Protein AF-A0A1A7ZVV0-F1 (afdb_monomer)

Secondary structure (DSSP, 8-state):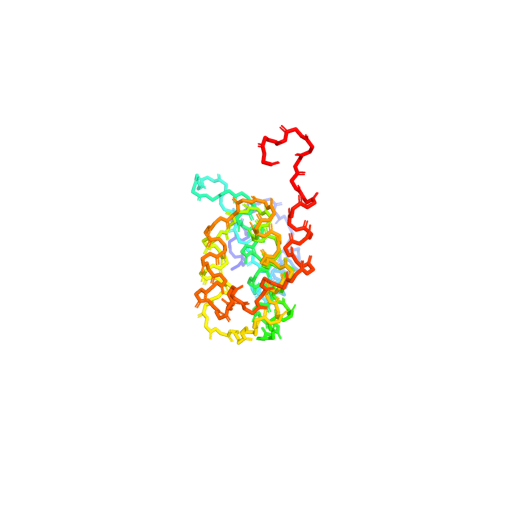
-HHHHHHH-TT---HHHHHHHHHHHHHHHTTGGG-----TT-TT--HHHHHHHHHHHHHHTT---GGGGHHHHHHHHHTT-HHHIIIIISSSSS---GGGGHHHHHHHHHTT-HHHHHHHHHTT--HHHH--HHHHHHHHHHS-TT---

Solvent-accessible surface area (backbone atoms only — not comparable to full-atom values): 8993 Å² total; per-residue (Å²): 108,70,69,58,48,49,71,75,40,75,78,67,88,46,76,69,56,54,57,51,49,49,53,52,51,50,61,51,55,78,45,49,59,73,60,72,87,82,63,88,86,47,90,89,61,58,68,68,61,53,54,51,52,38,51,50,45,37,39,61,74,77,53,58,56,50,76,73,44,46,67,55,48,47,50,25,57,75,71,68,32,56,66,53,38,48,66,68,61,64,59,75,78,40,76,67,51,48,80,77,42,49,64,59,46,51,52,24,63,77,66,73,32,64,69,50,47,49,52,42,42,76,57,58,40,53,65,82,74,64,59,37,74,67,54,48,51,51,55,64,65,70,50,59,92,84,51,93,120

Radius of gyration: 21.93 Å; Cα contacts (8 Å, |Δi|>4): 106; chains: 1; bounding box: 52×35×63 Å

Foldseek 3Di:
DLVVCCVVCVPPPDPVVSVVVVVVVVVVVVPCLLDFDDDPVPPPDDPLNRVLVSQLSNLVVPDQELVSCLVSLLSCLVVLPLVCCVVRVVVPSHQDDLVSCLVVCLSCLLVVNVSVVVVSVVNPHDPVVSDDPVSVVVSVVSDDPPDPD

Structure (mmCIF, N/CA/C/O backbone):
data_AF-A0A1A7ZVV0-F1
#
_entry.id   AF-A0A1A7ZVV0-F1
#
loop_
_atom_site.group_PDB
_atom_site.id
_atom_site.type_symbol
_atom_site.label_atom_id
_atom_site.label_alt_id
_atom_site.label_comp_id
_atom_site.label_asym_id
_atom_site.label_entity_id
_atom_site.label_seq_id
_atom_site.pdbx_PDB_ins_code
_atom_site.Cartn_x
_atom_site.Cartn_y
_atom_site.Cartn_z
_atom_site.occupancy
_atom_site.B_iso_or_equiv
_atom_site.auth_seq_id
_atom_site.auth_comp_id
_atom_site.auth_asym_id
_atom_site.auth_atom_id
_atom_site.pdbx_PDB_model_num
ATOM 1 N N . VAL A 1 1 ? 16.545 -6.571 -30.825 1.00 71.81 1 VAL A N 1
ATOM 2 C CA . VAL A 1 1 ? 16.888 -5.240 -30.257 1.00 71.81 1 VAL A CA 1
ATOM 3 C C . VAL A 1 1 ? 17.593 -4.361 -31.279 1.00 71.81 1 VAL A C 1
ATOM 5 O O . VAL A 1 1 ? 17.050 -3.318 -31.594 1.00 71.81 1 VAL A O 1
ATOM 8 N N . HIS A 1 2 ? 18.739 -4.773 -31.839 1.00 76.06 2 HIS A N 1
ATOM 9 C CA . HIS A 1 2 ? 19.475 -3.963 -32.824 1.00 76.06 2 HIS A CA 1
ATOM 10 C C . HIS A 1 2 ? 18.623 -3.546 -34.042 1.00 76.06 2 HIS A C 1
ATOM 12 O O . HIS A 1 2 ? 18.590 -2.372 -34.385 1.00 76.06 2 HIS A O 1
ATOM 18 N N . GLU A 1 3 ? 17.888 -4.484 -34.651 1.00 80.31 3 GLU A N 1
ATOM 19 C CA . GLU A 1 3 ? 16.991 -4.187 -35.784 1.00 80.31 3 GLU A CA 1
ATOM 20 C C . GLU A 1 3 ? 15.833 -3.252 -35.399 1.00 80.31 3 GLU A C 1
ATOM 22 O O . GLU A 1 3 ? 15.576 -2.288 -36.109 1.00 80.31 3 GLU A O 1
ATOM 27 N N . LEU A 1 4 ? 15.202 -3.461 -34.235 1.00 83.00 4 LEU A N 1
ATOM 28 C CA . LEU A 1 4 ? 14.145 -2.568 -33.732 1.00 83.00 4 LEU A CA 1
ATOM 29 C C . LEU A 1 4 ? 14.642 -1.135 -33.496 1.00 83.00 4 LEU A C 1
ATOM 31 O O . LEU A 1 4 ? 13.903 -0.188 -33.735 1.00 83.00 4 LEU A O 1
ATOM 35 N N . LEU A 1 5 ? 15.875 -0.961 -33.010 1.00 80.38 5 LEU A N 1
ATOM 36 C CA . LEU A 1 5 ? 16.444 0.370 -32.775 1.00 80.38 5 LEU A CA 1
ATOM 37 C C . LEU A 1 5 ? 16.700 1.123 -34.078 1.00 80.38 5 LEU A C 1
ATOM 39 O O . LEU A 1 5 ? 16.495 2.331 -34.116 1.00 80.38 5 LEU A O 1
ATOM 43 N N . LEU A 1 6 ? 17.131 0.419 -35.127 1.00 80.25 6 LEU A N 1
ATOM 44 C CA . LEU A 1 6 ? 17.305 1.005 -36.456 1.00 80.25 6 LEU A CA 1
ATOM 45 C C . LEU A 1 6 ? 15.969 1.452 -37.056 1.00 80.25 6 LEU A C 1
ATOM 47 O O . LEU A 1 6 ? 15.910 2.507 -37.678 1.00 80.25 6 LEU A O 1
ATOM 51 N N . ASP A 1 7 ? 14.914 0.669 -36.835 1.00 84.19 7 ASP A N 1
ATOM 52 C CA . ASP A 1 7 ? 13.558 0.993 -37.283 1.00 84.19 7 ASP A CA 1
ATOM 53 C C . ASP A 1 7 ? 12.946 2.162 -36.486 1.00 84.19 7 ASP A C 1
ATOM 55 O O . ASP A 1 7 ? 12.375 3.087 -37.056 1.00 84.19 7 ASP A O 1
ATOM 59 N N . THR A 1 8 ? 13.146 2.180 -35.163 1.00 83.50 8 THR A N 1
ATOM 60 C CA . THR A 1 8 ? 12.590 3.211 -34.264 1.00 83.50 8 THR A CA 1
ATOM 61 C C . THR A 1 8 ? 13.351 4.541 -34.356 1.00 83.50 8 THR A C 1
ATOM 63 O O . THR A 1 8 ? 12.757 5.612 -34.239 1.00 83.50 8 THR A O 1
ATOM 66 N N . PHE A 1 9 ? 14.670 4.497 -34.574 1.00 82.25 9 PHE A N 1
ATOM 67 C CA . PHE A 1 9 ? 15.548 5.670 -34.652 1.00 82.25 9 PHE A CA 1
ATOM 68 C C . PHE A 1 9 ? 16.342 5.689 -35.971 1.00 82.25 9 PHE A C 1
ATOM 70 O O . PHE A 1 9 ? 17.567 5.540 -35.964 1.00 82.25 9 PHE A O 1
ATOM 77 N N . PRO A 1 10 ? 15.682 5.946 -37.114 1.00 75.94 10 PRO A N 1
ATOM 78 C CA . PRO A 1 10 ? 16.309 5.885 -38.439 1.00 75.94 10 PRO A CA 1
ATOM 79 C C . PRO A 1 10 ? 17.438 6.913 -38.648 1.00 75.94 10 PRO A C 1
ATOM 81 O O . PRO A 1 10 ? 18.283 6.740 -39.524 1.00 75.94 10 PRO A O 1
ATOM 84 N N . ASN A 1 11 ? 17.500 7.962 -37.818 1.00 76.19 11 ASN A N 1
ATOM 85 C CA . ASN A 1 11 ? 18.544 8.994 -37.850 1.00 76.19 11 ASN A CA 1
ATOM 86 C C . ASN A 1 11 ? 19.739 8.700 -36.916 1.00 76.19 11 ASN A C 1
ATOM 88 O O . ASN A 1 11 ? 20.583 9.566 -36.693 1.00 76.19 11 ASN A O 1
ATOM 92 N N . ALA A 1 12 ? 19.834 7.505 -36.324 1.00 66.94 12 ALA A N 1
ATOM 93 C CA . ALA A 1 12 ? 21.000 7.113 -35.532 1.00 66.94 12 ALA A CA 1
ATOM 94 C C . ALA A 1 12 ? 22.195 6.815 -36.466 1.00 66.94 12 ALA A C 1
ATOM 96 O O . ALA A 1 12 ? 22.421 5.687 -36.894 1.00 66.94 12 ALA A O 1
ATOM 97 N N . HIS A 1 13 ? 22.947 7.854 -36.839 1.00 62.75 13 HIS A N 1
ATOM 98 C CA . HIS A 1 13 ? 23.899 7.820 -37.961 1.00 62.75 13 HIS A CA 1
ATOM 99 C C . HIS A 1 13 ? 25.265 7.151 -37.683 1.00 62.75 13 HIS A C 1
ATOM 101 O O . HIS A 1 13 ? 26.111 7.101 -38.581 1.00 62.75 13 HIS A O 1
ATOM 107 N N . HIS A 1 14 ? 25.512 6.602 -36.489 1.00 66.81 14 HIS A N 1
ATOM 108 C CA . HIS A 1 14 ? 26.796 5.975 -36.149 1.00 66.81 14 HIS A CA 1
ATOM 109 C C . HIS A 1 14 ? 26.630 4.550 -35.598 1.00 66.81 14 HIS A C 1
ATOM 111 O O . HIS A 1 14 ? 26.043 4.325 -34.542 1.00 66.81 14 HIS A O 1
ATOM 117 N N . GLY A 1 15 ? 27.212 3.564 -36.294 1.00 64.56 15 GLY A N 1
ATOM 118 C CA . GLY A 1 15 ? 27.162 2.145 -35.900 1.00 64.56 15 GLY A CA 1
ATOM 119 C C . GLY A 1 15 ? 27.844 1.823 -34.558 1.00 64.56 15 GLY A C 1
ATOM 120 O O . GLY A 1 15 ? 27.497 0.832 -33.909 1.00 64.56 15 GLY A O 1
ATOM 121 N N . SER A 1 16 ? 28.771 2.675 -34.101 1.00 67.44 16 SER A N 1
ATOM 122 C CA . SER A 1 16 ? 29.352 2.601 -32.753 1.00 67.44 16 SER A CA 1
ATOM 123 C C . SER A 1 16 ? 28.334 2.929 -31.659 1.00 67.44 16 SER A C 1
ATOM 125 O O . SER A 1 16 ? 28.358 2.305 -30.599 1.00 67.44 16 SER A O 1
ATOM 127 N N . ASP A 1 17 ? 27.416 3.858 -31.925 1.00 77.62 17 ASP A N 1
ATOM 128 C CA . 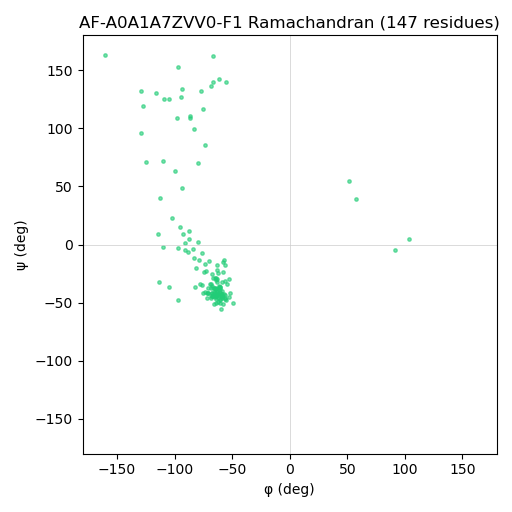ASP A 1 17 ? 26.446 4.343 -30.942 1.00 77.62 17 ASP A CA 1
ATOM 129 C C . ASP A 1 17 ? 25.340 3.309 -30.734 1.00 77.62 17 ASP A C 1
ATOM 131 O O . ASP A 1 17 ? 25.019 2.966 -29.597 1.00 77.62 17 ASP A O 1
ATOM 135 N N . ILE A 1 18 ? 24.869 2.692 -31.822 1.00 82.94 18 ILE A N 1
ATOM 136 C CA . ILE A 1 18 ? 23.872 1.613 -31.772 1.00 82.94 18 ILE A CA 1
ATOM 137 C C . ILE A 1 18 ? 24.406 0.413 -30.981 1.00 82.94 18 ILE A C 1
ATOM 139 O O . ILE A 1 18 ? 23.707 -0.131 -30.127 1.00 82.94 18 ILE A O 1
ATOM 143 N N . SER A 1 19 ? 25.663 0.020 -31.205 1.00 84.44 19 SER A N 1
ATOM 144 C CA . SER A 1 19 ? 26.284 -1.086 -30.462 1.00 84.44 19 SER A CA 1
ATOM 145 C C . SER A 1 19 ? 26.353 -0.806 -28.955 1.00 84.44 19 SER A C 1
ATOM 147 O O . SER A 1 19 ? 26.154 -1.712 -28.143 1.00 84.44 19 SER A O 1
ATOM 149 N N . ASN A 1 20 ? 26.605 0.447 -28.564 1.00 88.62 20 ASN A N 1
ATOM 150 C CA . ASN A 1 20 ? 26.612 0.861 -27.162 1.00 88.62 20 ASN A CA 1
ATOM 151 C C . ASN A 1 20 ? 25.197 0.895 -26.566 1.00 88.62 20 ASN A C 1
ATOM 153 O O . ASN A 1 20 ? 25.000 0.415 -25.449 1.00 88.62 20 ASN A O 1
ATOM 157 N N . TRP A 1 21 ? 24.199 1.389 -27.304 1.00 88.81 21 TRP A N 1
ATOM 158 C CA . TRP A 1 21 ? 22.799 1.389 -26.864 1.00 88.81 21 TRP A CA 1
ATOM 159 C C . TRP A 1 21 ? 22.257 -0.021 -26.668 1.00 88.81 21 TRP A C 1
ATOM 161 O O . TRP A 1 21 ? 21.589 -0.281 -25.672 1.00 88.81 21 TRP A O 1
ATOM 171 N N . VAL A 1 22 ? 22.600 -0.956 -27.560 1.00 89.94 22 VAL A N 1
ATOM 172 C CA . VAL A 1 22 ? 22.229 -2.369 -27.402 1.00 89.94 22 VAL A CA 1
ATOM 173 C C . VAL A 1 22 ? 22.781 -2.929 -26.092 1.00 89.94 22 VAL A C 1
ATOM 175 O O . VAL A 1 22 ? 22.030 -3.565 -25.357 1.00 89.94 22 VAL A O 1
ATOM 178 N N . LYS A 1 23 ? 24.046 -2.646 -25.752 1.00 91.62 23 LYS A N 1
ATOM 179 C CA . LYS A 1 23 ? 24.638 -3.072 -24.471 1.00 91.62 23 LYS A CA 1
ATOM 180 C C . LYS A 1 23 ? 23.931 -2.447 -23.265 1.00 91.62 23 LYS A C 1
ATOM 182 O O . LYS A 1 23 ? 23.714 -3.131 -22.269 1.00 91.62 23 LYS A O 1
ATOM 187 N N . LEU A 1 24 ? 23.565 -1.165 -23.342 1.00 93.00 24 LEU A N 1
ATOM 188 C CA . LEU A 1 24 ? 22.824 -0.484 -22.273 1.00 93.00 24 LEU A CA 1
ATOM 189 C C . LEU A 1 24 ? 21.432 -1.087 -22.077 1.00 93.00 24 LEU A C 1
ATOM 191 O O . LEU A 1 24 ? 21.056 -1.393 -20.950 1.00 93.00 24 LEU A O 1
ATOM 195 N N . ILE A 1 25 ? 20.695 -1.311 -23.165 1.00 92.44 25 ILE A N 1
ATOM 196 C CA . ILE A 1 25 ? 19.366 -1.927 -23.120 1.00 92.44 25 ILE A CA 1
ATOM 197 C C . ILE A 1 25 ? 19.458 -3.347 -22.568 1.00 92.44 25 ILE A C 1
ATOM 199 O O . ILE A 1 25 ? 18.663 -3.700 -21.709 1.00 92.44 25 ILE A O 1
ATOM 203 N N . GLN A 1 26 ? 20.450 -4.139 -22.984 1.00 92.94 26 GLN A N 1
ATOM 204 C CA . GLN A 1 26 ? 20.688 -5.468 -22.411 1.00 92.94 26 GLN A CA 1
ATOM 205 C C . GLN A 1 26 ? 20.890 -5.400 -20.892 1.00 92.94 26 GLN A C 1
ATOM 207 O O . GLN A 1 26 ? 20.197 -6.101 -20.165 1.00 92.94 26 GLN A O 1
ATOM 212 N N . LYS A 1 27 ? 21.727 -4.477 -20.403 1.00 94.94 27 LYS A N 1
ATOM 213 C CA . LYS A 1 27 ? 21.952 -4.288 -18.961 1.00 94.94 27 LYS A CA 1
ATOM 214 C C . LYS A 1 27 ? 20.683 -3.886 -18.192 1.00 94.94 27 LYS A C 1
ATOM 216 O O . LYS A 1 27 ? 20.510 -4.276 -17.038 1.00 94.94 27 LYS A O 1
ATOM 221 N N . ILE A 1 28 ? 19.807 -3.087 -18.805 1.00 94.31 28 ILE A N 1
ATOM 222 C CA . ILE A 1 28 ? 18.503 -2.727 -18.223 1.00 94.31 28 ILE A CA 1
ATOM 223 C C . ILE A 1 28 ? 17.590 -3.958 -18.180 1.00 94.31 28 ILE A C 1
ATOM 225 O O . ILE A 1 28 ? 16.955 -4.215 -17.161 1.00 94.31 28 ILE A O 1
ATOM 229 N N . LEU A 1 29 ? 17.554 -4.739 -19.262 1.00 92.62 29 LEU A N 1
ATOM 230 C CA . LEU A 1 29 ? 16.738 -5.951 -19.362 1.00 92.62 29 LEU A CA 1
ATOM 231 C C . LEU A 1 29 ? 17.171 -7.042 -18.372 1.00 92.62 29 LEU A C 1
ATOM 233 O O . LEU A 1 29 ? 16.308 -7.782 -17.901 1.00 92.62 29 LEU A O 1
ATOM 237 N N . ASP A 1 30 ? 18.451 -7.089 -17.981 1.00 94.00 30 ASP A N 1
ATOM 238 C CA . ASP A 1 30 ? 18.940 -7.969 -16.905 1.00 94.00 30 ASP A CA 1
ATOM 239 C C . ASP A 1 30 ? 18.223 -7.708 -15.562 1.00 94.00 30 ASP A C 1
ATOM 241 O O . ASP A 1 30 ? 18.116 -8.602 -14.725 1.00 94.00 30 ASP A O 1
ATOM 245 N N . HIS A 1 31 ? 17.672 -6.503 -15.369 1.00 92.44 31 HIS A N 1
ATOM 246 C CA . HIS A 1 31 ? 16.894 -6.103 -14.193 1.00 92.44 31 HIS A CA 1
ATOM 247 C C . HIS A 1 31 ? 15.420 -5.867 -14.550 1.00 92.44 31 HIS A C 1
ATOM 249 O O . HIS A 1 31 ? 14.783 -4.938 -14.056 1.00 92.44 31 HIS A O 1
ATOM 255 N N . GLY A 1 32 ? 14.844 -6.719 -15.408 1.00 90.94 32 GLY A N 1
ATOM 256 C CA . GLY A 1 32 ? 13.465 -6.579 -15.896 1.00 90.94 32 GLY A CA 1
ATOM 257 C C . GLY A 1 32 ? 12.373 -6.553 -14.810 1.00 90.94 32 GLY A C 1
ATOM 258 O O . GLY A 1 32 ? 11.245 -6.133 -15.082 1.00 90.94 32 GLY A O 1
ATOM 259 N N . HIS A 1 33 ? 12.688 -6.953 -13.574 1.00 89.69 33 HIS A N 1
ATOM 260 C CA . HIS A 1 33 ? 11.798 -6.795 -12.421 1.00 89.69 33 HIS A CA 1
ATOM 261 C C . HIS A 1 33 ? 11.593 -5.319 -12.018 1.00 89.69 33 HIS A C 1
ATOM 263 O O . HIS A 1 33 ? 10.526 -4.987 -11.518 1.00 89.69 33 HIS A O 1
ATOM 269 N N . LEU A 1 34 ? 12.544 -4.427 -12.325 1.00 93.19 34 LEU A N 1
ATOM 270 C CA . LEU A 1 34 ? 12.449 -2.974 -12.102 1.00 93.19 34 LEU A CA 1
ATOM 271 C C . LEU A 1 34 ? 11.806 -2.218 -13.274 1.00 93.19 34 LEU A C 1
ATOM 273 O O . LEU A 1 34 ? 11.592 -1.010 -13.195 1.00 93.19 34 LEU A O 1
ATOM 277 N N . LEU A 1 35 ? 11.538 -2.903 -14.389 1.00 94.19 35 LEU A N 1
ATOM 278 C CA . LEU A 1 35 ? 10.986 -2.284 -15.589 1.00 94.19 35 LEU A CA 1
ATOM 279 C C . LEU A 1 35 ? 9.460 -2.407 -15.608 1.00 94.19 35 LEU A C 1
ATOM 281 O O . LEU A 1 35 ? 8.926 -3.517 -15.559 1.00 94.19 35 LEU A O 1
ATOM 285 N N . THR A 1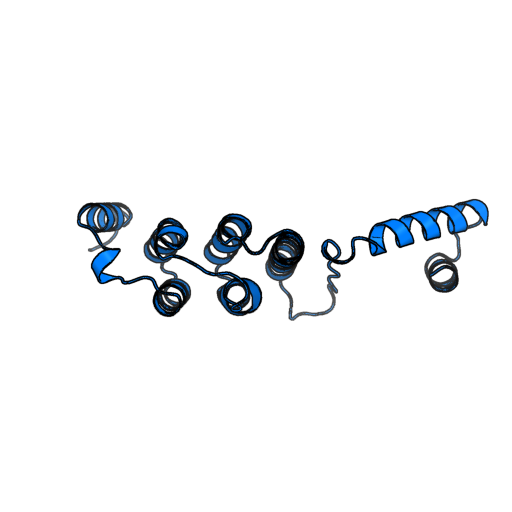 36 ? 8.766 -1.287 -15.783 1.00 92.19 36 THR A N 1
ATOM 286 C CA . THR A 1 36 ? 7.311 -1.241 -15.975 1.00 92.19 36 THR A CA 1
ATOM 287 C C . THR A 1 36 ? 7.002 -0.401 -17.205 1.00 92.19 36 THR A C 1
ATOM 289 O O . THR A 1 36 ? 7.559 0.682 -17.374 1.00 92.19 36 THR A O 1
ATOM 292 N N . VAL A 1 37 ? 6.145 -0.917 -18.085 1.00 89.81 37 VAL A N 1
ATOM 293 C CA . VAL A 1 37 ? 5.746 -0.244 -19.325 1.00 89.81 37 VAL A CA 1
ATOM 294 C C . VAL A 1 37 ? 4.338 0.298 -19.136 1.00 89.81 37 VAL A C 1
ATOM 296 O O . VAL A 1 37 ? 3.433 -0.455 -18.785 1.00 89.81 37 VAL A O 1
ATOM 299 N N . HIS A 1 38 ? 4.171 1.598 -19.360 1.00 88.94 38 HIS A N 1
ATOM 300 C CA . HIS A 1 38 ? 2.873 2.258 -19.373 1.00 88.94 38 HIS A CA 1
ATOM 301 C C . HIS A 1 38 ? 2.532 2.656 -20.805 1.00 88.94 38 HIS A C 1
ATOM 303 O O . HIS A 1 38 ? 3.321 3.340 -21.457 1.00 88.94 38 HIS A O 1
ATOM 309 N N . ASP A 1 39 ? 1.369 2.218 -21.271 1.00 86.94 39 ASP A N 1
ATOM 310 C CA . ASP A 1 39 ? 0.783 2.658 -22.529 1.00 86.94 39 ASP A CA 1
ATOM 311 C C . ASP A 1 39 ? -0.249 3.760 -22.228 1.00 86.94 39 ASP A C 1
ATOM 313 O O . ASP A 1 39 ? -1.288 3.455 -21.634 1.00 86.94 39 ASP A O 1
ATOM 317 N N . PRO A 1 40 ? 0.024 5.031 -22.577 1.00 78.75 40 PRO A N 1
ATOM 318 C CA . PRO A 1 40 ? -0.881 6.138 -22.280 1.00 78.75 40 PRO A CA 1
ATOM 319 C C . PRO A 1 40 ? -2.168 6.102 -23.117 1.00 78.75 40 PRO A C 1
ATOM 321 O O . PRO A 1 40 ? -3.11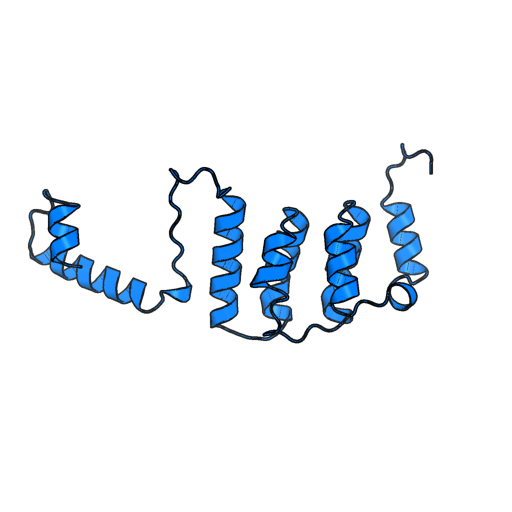4 6.813 -22.790 1.00 78.75 40 PRO A O 1
ATOM 324 N N . GLU A 1 41 ? -2.221 5.303 -24.188 1.00 82.38 41 GLU A N 1
ATOM 325 C CA . GLU A 1 41 ? -3.417 5.153 -25.028 1.00 82.38 41 GLU A CA 1
ATOM 326 C C . GLU A 1 41 ? -4.411 4.132 -24.444 1.00 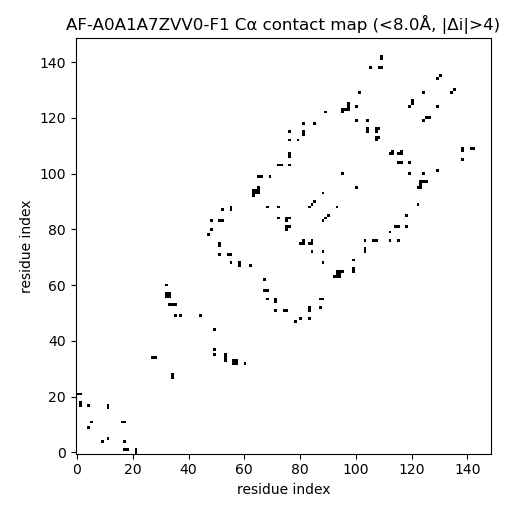82.38 41 GLU A C 1
ATOM 328 O O . GLU A 1 41 ? -5.570 4.075 -24.860 1.00 82.38 41 GLU A O 1
ATOM 333 N N . GLN A 1 42 ? -3.999 3.352 -23.437 1.00 78.12 42 GLN A N 1
ATOM 334 C CA . GLN A 1 42 ? -4.894 2.471 -22.691 1.00 78.12 42 GLN A CA 1
ATOM 335 C C . GLN A 1 42 ? -5.619 3.253 -21.590 1.00 78.12 42 GLN A C 1
ATOM 337 O O . GLN A 1 42 ? -5.100 3.441 -20.490 1.00 78.12 42 GLN A O 1
ATOM 342 N N . GLU A 1 43 ? -6.871 3.640 -21.859 1.00 62.78 43 GLU A N 1
ATOM 343 C CA . GLU A 1 43 ? -7.754 4.374 -20.928 1.00 62.78 43 GLU A CA 1
ATOM 344 C C . GLU A 1 43 ? -7.993 3.665 -19.579 1.00 62.78 43 GLU A C 1
ATOM 346 O O . GLU A 1 43 ? -8.512 4.260 -18.639 1.00 62.78 43 GLU A O 1
ATOM 351 N N . THR A 1 44 ? -7.632 2.387 -19.454 1.00 64.25 44 THR A N 1
ATOM 352 C CA . THR A 1 44 ? -7.942 1.552 -18.286 1.00 64.25 44 THR A CA 1
ATOM 353 C C . THR A 1 44 ? -6.960 1.691 -17.122 1.00 64.25 44 THR A C 1
ATOM 355 O O . THR A 1 44 ? -7.142 1.026 -16.104 1.00 64.25 44 THR A O 1
ATOM 358 N N . SER A 1 45 ? -5.886 2.472 -17.262 1.00 67.31 45 SER A N 1
ATOM 359 C CA . SER A 1 45 ? -4.772 2.475 -16.309 1.00 67.31 45 SER A CA 1
ATOM 360 C C . SER A 1 45 ? -4.405 3.885 -15.845 1.00 67.31 45 SER A C 1
ATOM 362 O O . SER A 1 45 ? -3.587 4.553 -16.472 1.00 67.31 45 SER A O 1
ATOM 364 N N . GLU A 1 46 ? -4.932 4.305 -14.696 1.00 84.81 46 GLU A N 1
ATOM 365 C CA . GLU A 1 46 ? -4.504 5.539 -14.024 1.00 84.81 46 GLU A CA 1
ATOM 366 C C . GLU A 1 46 ? -3.011 5.460 -13.640 1.00 84.81 46 GLU A C 1
ATOM 368 O O . GLU A 1 46 ? -2.510 4.393 -13.279 1.00 84.81 46 GLU A O 1
ATOM 373 N N . LEU A 1 47 ? -2.270 6.568 -13.747 1.00 86.38 47 LEU A N 1
ATOM 374 C CA . LEU A 1 47 ? -0.807 6.585 -13.583 1.00 86.38 47 LEU A CA 1
ATOM 375 C C . LEU A 1 47 ? -0.346 6.106 -12.194 1.00 86.38 47 LEU A C 1
ATOM 377 O O . LEU A 1 47 ? 0.657 5.402 -12.078 1.00 86.38 47 LEU A O 1
ATOM 381 N N . ASP A 1 48 ? -1.085 6.461 -11.150 1.00 86.19 48 ASP A N 1
ATOM 382 C CA . ASP A 1 48 ? -0.873 6.013 -9.772 1.00 86.19 48 ASP A CA 1
ATOM 383 C C . ASP A 1 48 ? -0.945 4.475 -9.654 1.00 86.19 48 ASP A C 1
ATOM 385 O O . ASP A 1 48 ? -0.069 3.868 -9.039 1.00 86.19 48 ASP A O 1
ATOM 389 N N . THR A 1 49 ? -1.879 3.822 -10.361 1.00 87.62 49 THR A N 1
ATOM 390 C CA . THR A 1 49 ? -1.942 2.354 -1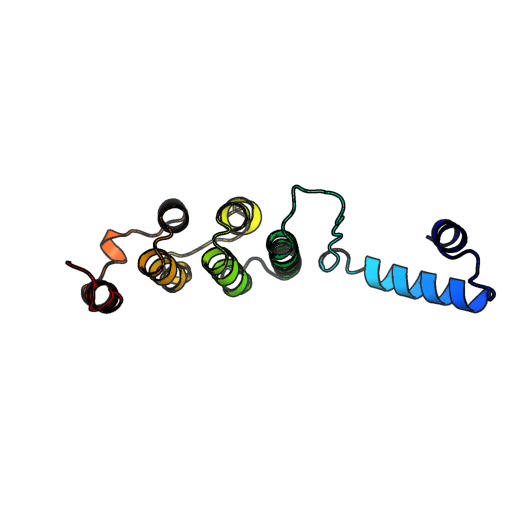0.525 1.00 87.62 49 THR A CA 1
ATOM 391 C C . THR A 1 49 ? -0.594 1.797 -10.944 1.00 87.62 49 THR A C 1
ATOM 393 O O . THR A 1 49 ? -0.112 0.800 -10.408 1.00 87.62 49 THR A O 1
ATOM 396 N N . VAL A 1 50 ? -0.021 2.408 -11.980 1.00 90.88 50 VAL A N 1
ATOM 397 C CA . VAL A 1 50 ? 1.151 1.881 -12.671 1.00 90.88 50 VAL A CA 1
ATOM 398 C C . VAL A 1 50 ? 2.382 2.075 -11.818 1.00 90.88 50 VAL A C 1
ATOM 400 O O . VAL A 1 50 ? 3.196 1.160 -11.710 1.00 90.88 50 VAL A O 1
ATOM 403 N N . ILE A 1 51 ? 2.485 3.239 -11.178 1.00 92.06 51 ILE A N 1
ATOM 404 C CA . ILE A 1 51 ? 3.553 3.540 -10.232 1.00 92.06 51 ILE A CA 1
ATOM 405 C C . ILE A 1 51 ? 3.499 2.548 -9.069 1.00 92.06 51 ILE A C 1
ATOM 407 O O . ILE A 1 51 ? 4.507 1.908 -8.780 1.00 92.06 51 ILE A O 1
ATOM 411 N N . LEU A 1 52 ? 2.332 2.347 -8.453 1.00 92.44 52 LEU A N 1
ATOM 412 C CA . LEU A 1 52 ? 2.209 1.432 -7.320 1.00 92.44 52 LEU A CA 1
ATOM 413 C C . LEU A 1 52 ? 2.514 -0.018 -7.720 1.00 92.44 52 LEU A C 1
ATOM 415 O O . LEU A 1 52 ? 3.288 -0.692 -7.045 1.00 92.44 52 LEU A O 1
ATOM 419 N N . LYS A 1 53 ? 1.997 -0.492 -8.861 1.00 91.00 53 LYS A N 1
ATOM 420 C CA . LYS A 1 53 ? 2.332 -1.828 -9.382 1.00 91.00 53 LYS A CA 1
ATOM 421 C C . LYS A 1 53 ? 3.822 -1.984 -9.682 1.00 91.00 53 LYS A C 1
ATOM 423 O O . LYS A 1 53 ? 4.368 -3.062 -9.462 1.00 91.00 53 LYS A O 1
ATOM 428 N N . ALA A 1 54 ? 4.486 -0.936 -10.171 1.00 92.94 54 ALA A N 1
ATOM 429 C CA . ALA A 1 54 ? 5.926 -0.959 -10.411 1.00 92.94 54 ALA A CA 1
ATOM 430 C C . ALA A 1 54 ? 6.720 -1.120 -9.107 1.00 92.94 54 ALA A C 1
ATOM 432 O O . ALA A 1 54 ? 7.649 -1.925 -9.071 1.00 92.94 54 ALA A O 1
ATOM 433 N N . LEU A 1 55 ? 6.330 -0.401 -8.049 1.00 92.88 55 LEU A N 1
ATOM 434 C CA . LEU A 1 55 ? 6.958 -0.503 -6.729 1.00 92.88 55 LEU A CA 1
ATOM 435 C C . LEU A 1 55 ? 6.761 -1.899 -6.131 1.00 92.88 55 LEU A C 1
ATOM 437 O O . LEU A 1 55 ? 7.741 -2.576 -5.831 1.00 92.88 55 LEU A O 1
ATOM 441 N N . VAL A 1 56 ? 5.521 -2.401 -6.105 1.00 90.44 56 VAL A N 1
ATOM 442 C CA . VAL A 1 56 ? 5.228 -3.752 -5.594 1.00 90.44 56 VAL A CA 1
ATOM 443 C C . VAL A 1 56 ? 6.002 -4.821 -6.369 1.00 90.44 56 VAL A C 1
ATOM 445 O O . VAL A 1 56 ? 6.582 -5.729 -5.776 1.00 90.44 56 VAL A O 1
ATOM 448 N N . LYS A 1 57 ? 6.068 -4.710 -7.702 1.00 91.31 57 LYS A N 1
ATOM 449 C CA . LYS A 1 57 ? 6.843 -5.627 -8.549 1.00 91.31 57 LYS A CA 1
ATOM 450 C C . LYS A 1 57 ? 8.338 -5.603 -8.206 1.00 91.31 57 LYS A C 1
ATOM 452 O O . LYS A 1 57 ? 8.968 -6.662 -8.184 1.00 91.31 57 LYS A O 1
ATOM 457 N N . ALA A 1 58 ? 8.900 -4.422 -7.952 1.00 89.19 58 ALA A N 1
ATOM 458 C CA . ALA A 1 58 ? 10.295 -4.279 -7.560 1.00 89.19 58 ALA A CA 1
ATOM 459 C C . ALA A 1 58 ? 10.565 -4.931 -6.192 1.00 89.19 58 ALA A C 1
ATOM 461 O O . ALA A 1 58 ? 11.514 -5.708 -6.085 1.00 89.19 58 ALA A O 1
ATOM 462 N N . CYS A 1 59 ? 9.708 -4.708 -5.193 1.00 85.06 59 CYS A N 1
ATOM 463 C CA . CYS A 1 59 ? 9.865 -5.277 -3.848 1.00 85.06 59 CYS A CA 1
ATOM 464 C C . CYS A 1 59 ? 9.739 -6.810 -3.836 1.00 85.06 59 CYS A C 1
ATOM 466 O O . CYS A 1 59 ? 10.609 -7.488 -3.287 1.00 85.06 59 CYS A O 1
ATOM 468 N N . LYS A 1 60 ? 8.780 -7.385 -4.585 1.00 83.25 60 LYS A N 1
ATOM 469 C CA . LYS A 1 60 ? 8.627 -8.853 -4.749 1.00 83.25 60 LYS A CA 1
ATOM 470 C C . LYS A 1 60 ? 9.880 -9.584 -5.200 1.00 83.25 60 LYS A C 1
ATOM 472 O O . LYS A 1 60 ? 10.044 -10.765 -4.917 1.00 83.25 60 LYS A O 1
ATOM 477 N N . SER A 1 61 ? 10.740 -8.917 -5.960 1.00 76.81 61 SER A N 1
ATOM 478 C CA . SER A 1 61 ? 11.958 -9.543 -6.472 1.00 76.81 61 SER A CA 1
ATOM 479 C C . SER A 1 61 ? 13.085 -9.641 -5.440 1.00 76.81 61 SER A C 1
ATOM 481 O O . SER A 1 61 ? 14.059 -10.351 -5.687 1.00 76.81 61 SER A O 1
ATOM 483 N N . GLN A 1 62 ? 12.968 -8.931 -4.314 1.00 77.56 62 GLN A N 1
ATOM 484 C CA . GLN A 1 62 ? 14.033 -8.792 -3.322 1.00 77.56 62 GLN A CA 1
ATOM 485 C C . GLN A 1 62 ? 13.781 -9.635 -2.071 1.00 77.56 62 GLN A C 1
ATOM 487 O O . GLN A 1 62 ? 14.735 -10.182 -1.520 1.00 77.56 62 GLN A O 1
ATOM 492 N N . SER A 1 63 ? 12.522 -9.757 -1.638 1.00 78.31 63 SER A N 1
ATOM 493 C CA . SER A 1 63 ? 12.171 -10.393 -0.367 1.00 78.31 63 SER A CA 1
ATOM 494 C C . SER A 1 63 ? 10.707 -10.840 -0.317 1.00 78.31 63 SER A C 1
ATOM 496 O O . SER A 1 63 ? 9.876 -10.404 -1.114 1.00 78.31 63 SER A O 1
ATOM 498 N N . GLN A 1 64 ? 10.409 -11.728 0.633 1.00 82.06 64 GLN A N 1
ATOM 499 C CA . GLN A 1 64 ? 9.056 -12.172 0.990 1.00 82.06 64 GLN A CA 1
ATOM 500 C C . GLN A 1 64 ? 8.666 -11.740 2.413 1.00 82.06 64 GLN A C 1
ATOM 502 O O . GLN A 1 64 ? 7.639 -12.177 2.931 1.00 82.06 64 GLN A O 1
ATOM 507 N N . ASP A 1 65 ? 9.471 -10.890 3.051 1.00 87.00 65 ASP A N 1
ATOM 508 C CA . ASP A 1 65 ? 9.176 -10.377 4.382 1.00 87.00 65 ASP A CA 1
ATOM 509 C C . ASP A 1 65 ? 8.111 -9.275 4.304 1.00 87.00 65 ASP A C 1
ATOM 511 O O . ASP A 1 65 ? 8.222 -8.333 3.524 1.00 87.00 65 ASP A O 1
ATOM 515 N N . ALA A 1 66 ? 7.084 -9.358 5.155 1.00 87.31 66 ALA A N 1
ATOM 516 C CA . ALA A 1 66 ? 5.965 -8.408 5.167 1.00 87.31 66 ALA A CA 1
ATOM 517 C C . ALA A 1 66 ? 6.397 -6.944 5.354 1.00 87.31 66 ALA A C 1
ATOM 519 O O . ALA A 1 66 ? 5.776 -6.030 4.813 1.00 87.31 66 ALA A O 1
ATOM 520 N N . GLN A 1 67 ? 7.492 -6.723 6.084 1.00 87.88 67 GLN A N 1
ATOM 521 C CA . GLN A 1 67 ? 8.043 -5.390 6.323 1.00 87.88 67 GLN A CA 1
ATOM 522 C C . GLN A 1 67 ? 8.520 -4.712 5.031 1.00 87.88 67 GLN A C 1
ATOM 524 O O . GLN A 1 67 ? 8.386 -3.498 4.909 1.00 87.88 67 GLN A O 1
ATOM 529 N N . ASP A 1 68 ? 8.976 -5.485 4.043 1.00 87.81 68 ASP A N 1
ATOM 530 C CA . ASP A 1 68 ? 9.442 -4.954 2.756 1.00 87.81 68 ASP A CA 1
ATOM 531 C C . ASP A 1 68 ? 8.290 -4.534 1.828 1.00 87.81 68 ASP A C 1
ATOM 533 O O . ASP A 1 68 ? 8.533 -3.944 0.782 1.00 87.81 68 ASP A O 1
ATOM 537 N N . PHE A 1 69 ? 7.043 -4.832 2.209 1.00 90.56 69 PHE A N 1
ATOM 538 C CA . PHE A 1 69 ? 5.825 -4.434 1.495 1.00 90.56 69 PHE A CA 1
ATOM 539 C C . PHE A 1 69 ? 5.009 -3.377 2.240 1.00 90.56 69 PHE A C 1
ATOM 541 O O . PHE A 1 69 ? 3.938 -2.977 1.772 1.00 90.56 69 PHE A O 1
ATOM 548 N N . LEU A 1 70 ? 5.448 -2.967 3.434 1.00 92.00 70 LEU A N 1
ATOM 549 C CA . LEU A 1 70 ? 4.647 -2.110 4.300 1.00 92.00 70 LEU A CA 1
ATOM 550 C C . LEU A 1 70 ? 4.460 -0.714 3.691 1.00 92.00 70 LEU A C 1
ATOM 552 O O . LEU A 1 70 ? 3.366 -0.154 3.773 1.00 92.00 70 LEU A O 1
ATOM 556 N N . ASP A 1 71 ? 5.487 -0.177 3.033 1.00 92.31 71 ASP A N 1
ATOM 557 C CA . ASP A 1 71 ? 5.410 1.121 2.360 1.00 92.31 71 ASP A CA 1
ATOM 558 C C . ASP A 1 71 ? 4.458 1.071 1.154 1.00 92.31 71 ASP A C 1
ATOM 560 O O . ASP A 1 71 ? 3.618 1.960 0.986 1.00 92.31 71 ASP A O 1
ATOM 564 N N . GLU A 1 72 ? 4.492 0.003 0.355 1.00 94.06 72 GLU A N 1
ATOM 565 C CA . GLU A 1 72 ? 3.540 -0.211 -0.737 1.00 94.06 72 GLU A CA 1
ATOM 566 C C . GLU A 1 72 ? 2.118 -0.399 -0.219 1.00 94.06 72 GLU A C 1
ATOM 568 O O . GLU A 1 72 ? 1.171 0.094 -0.834 1.00 94.06 72 GLU A O 1
ATOM 573 N N . LEU A 1 73 ? 1.943 -1.080 0.915 1.00 95.75 73 LEU A N 1
ATOM 574 C CA . LEU A 1 73 ? 0.630 -1.248 1.520 1.00 95.75 73 LEU A CA 1
ATOM 575 C C . LEU A 1 73 ? 0.082 0.089 2.030 1.00 95.75 73 LEU A C 1
ATOM 577 O O . LEU A 1 73 ? -1.086 0.396 1.787 1.00 95.75 73 LEU A O 1
ATOM 581 N N . LYS A 1 74 ? 0.919 0.924 2.656 1.00 95.38 74 LYS A N 1
ATOM 582 C CA . LYS A 1 74 ? 0.557 2.295 3.050 1.00 95.38 74 LYS A CA 1
ATOM 583 C C . LYS A 1 74 ? 0.170 3.144 1.845 1.00 95.38 74 LYS A C 1
ATOM 585 O O . LYS A 1 74 ? -0.842 3.840 1.896 1.00 95.38 74 LYS A O 1
ATOM 590 N N . LEU A 1 75 ? 0.918 3.058 0.743 1.00 95.38 75 LEU A N 1
ATOM 591 C CA . LEU A 1 75 ? 0.575 3.742 -0.507 1.00 95.38 75 LEU A CA 1
ATOM 592 C C . LEU A 1 75 ? -0.751 3.236 -1.085 1.00 95.38 75 LEU A C 1
ATOM 594 O O . LEU A 1 75 ? -1.598 4.045 -1.462 1.00 95.38 75 LEU A O 1
ATOM 598 N N . ALA A 1 76 ? -0.968 1.919 -1.102 1.00 96.12 76 ALA A N 1
ATOM 599 C CA . ALA A 1 76 ? -2.219 1.323 -1.555 1.00 96.12 76 ALA A CA 1
ATOM 600 C C . ALA A 1 76 ? -3.404 1.820 -0.720 1.00 96.12 76 ALA A C 1
ATOM 602 O O . ALA A 1 76 ? -4.423 2.219 -1.285 1.00 96.12 76 ALA A O 1
ATOM 603 N N . VAL A 1 77 ? -3.260 1.861 0.609 1.00 96.69 77 VAL A N 1
ATOM 604 C CA . VAL A 1 77 ? -4.264 2.445 1.504 1.00 96.69 77 VAL A CA 1
ATOM 605 C C . VAL A 1 77 ? -4.464 3.907 1.148 1.00 96.69 77 VAL A C 1
ATOM 607 O O . VAL A 1 77 ? -5.590 4.285 0.840 1.00 96.69 77 VAL A O 1
ATOM 610 N N . ALA A 1 78 ? -3.413 4.730 1.133 1.00 94.19 78 ALA A N 1
ATOM 611 C CA . ALA A 1 78 ? -3.479 6.167 0.869 1.00 94.19 78 ALA A CA 1
ATOM 612 C C . ALA A 1 78 ? -4.219 6.493 -0.439 1.00 94.19 78 ALA A C 1
ATOM 614 O O . ALA A 1 78 ? -5.113 7.340 -0.426 1.00 94.19 78 ALA A O 1
ATOM 615 N N . TRP A 1 79 ? -3.919 5.769 -1.518 1.00 94.50 79 TRP A N 1
ATOM 616 C CA . TRP A 1 79 ? -4.505 5.955 -2.852 1.00 94.50 79 TRP A CA 1
ATOM 617 C C . TRP A 1 79 ? -5.810 5.180 -3.073 1.00 94.50 79 TRP A C 1
ATOM 619 O O . TRP A 1 79 ? -6.368 5.198 -4.164 1.00 94.50 79 TRP A O 1
ATOM 629 N N . ASN A 1 80 ? -6.322 4.514 -2.036 1.00 94.44 80 ASN A N 1
ATOM 630 C CA . ASN A 1 80 ? -7.547 3.719 -2.080 1.00 94.44 80 ASN A CA 1
ATOM 631 C C . ASN A 1 80 ? -7.520 2.594 -3.140 1.00 94.44 80 ASN A C 1
ATOM 633 O O . ASN A 1 80 ? -8.515 2.302 -3.801 1.00 94.44 80 ASN A O 1
ATOM 637 N N . ARG A 1 81 ? -6.364 1.940 -3.292 1.00 94.81 81 ARG A N 1
ATOM 638 C CA . ARG A 1 81 ? -6.106 0.862 -4.259 1.00 94.81 81 ARG A CA 1
ATOM 639 C C . ARG A 1 81 ? -6.185 -0.519 -3.635 1.00 94.81 81 ARG A C 1
ATOM 641 O O . ARG A 1 81 ? -5.208 -1.267 -3.578 1.00 94.81 81 ARG A O 1
ATOM 648 N N . VAL A 1 82 ? -7.382 -0.855 -3.154 1.00 95.62 82 VAL A N 1
ATOM 649 C CA . VAL A 1 82 ? -7.667 -2.162 -2.539 1.00 95.62 82 VAL A CA 1
ATOM 650 C C . VAL A 1 82 ? -7.515 -3.313 -3.535 1.00 95.62 82 VAL A C 1
ATOM 652 O O . VAL A 1 82 ? -7.156 -4.424 -3.152 1.00 95.62 82 VAL A O 1
ATOM 655 N N . ASP A 1 83 ? -7.742 -3.040 -4.822 1.00 92.81 83 ASP A N 1
ATOM 656 C CA . ASP A 1 83 ? -7.522 -3.976 -5.918 1.00 92.81 83 ASP A CA 1
ATOM 657 C C . ASP A 1 83 ? -6.065 -4.445 -5.953 1.00 92.81 83 ASP A C 1
ATOM 659 O O . ASP A 1 83 ? -5.827 -5.649 -5.898 1.00 92.81 83 ASP A O 1
ATOM 663 N N . ILE A 1 84 ? -5.110 -3.506 -5.939 1.00 93.38 84 ILE A N 1
ATOM 664 C CA . ILE A 1 84 ? -3.670 -3.800 -5.946 1.00 93.38 84 ILE A CA 1
ATOM 665 C C . ILE A 1 84 ? -3.249 -4.458 -4.636 1.00 93.38 84 ILE A C 1
ATOM 667 O O . ILE A 1 84 ? -2.532 -5.456 -4.656 1.00 93.38 84 ILE A O 1
ATOM 671 N N . ALA A 1 85 ? -3.708 -3.945 -3.492 1.00 95.12 85 ALA A N 1
ATOM 672 C CA . ALA A 1 85 ? -3.389 -4.564 -2.209 1.00 95.12 85 ALA A CA 1
ATOM 673 C C . ALA A 1 85 ? -3.815 -6.039 -2.195 1.00 95.12 85 ALA A C 1
ATOM 675 O O . ALA A 1 85 ? -3.042 -6.906 -1.798 1.00 95.12 85 ALA A O 1
ATOM 676 N N . LYS A 1 86 ? -5.009 -6.351 -2.707 1.00 94.81 86 LYS A N 1
ATOM 677 C CA . LYS A 1 86 ? -5.521 -7.720 -2.760 1.00 94.81 86 LYS A CA 1
ATOM 678 C C . LYS A 1 86 ? -4.806 -8.600 -3.788 1.00 94.81 86 LYS A C 1
ATOM 680 O O . LYS A 1 86 ? -4.502 -9.745 -3.472 1.00 94.81 86 LYS A O 1
ATOM 685 N N . SER A 1 87 ? -4.581 -8.122 -5.014 1.00 92.06 87 SER A N 1
ATOM 686 C CA . SER A 1 87 ? -3.977 -8.947 -6.072 1.00 92.06 87 SER A CA 1
ATOM 687 C C . SER A 1 87 ? -2.471 -9.101 -5.931 1.00 92.06 87 SER A C 1
ATOM 689 O O . SER A 1 87 ? -1.927 -10.142 -6.301 1.00 92.06 87 SER A O 1
ATOM 691 N N . ASP A 1 88 ? -1.794 -8.070 -5.431 1.00 90.12 88 ASP A N 1
ATOM 692 C CA . ASP A 1 88 ? -0.345 -7.980 -5.479 1.00 90.12 88 ASP A CA 1
ATOM 693 C C . ASP A 1 88 ? 0.313 -8.042 -4.098 1.00 90.12 88 ASP A C 1
ATOM 695 O O . ASP A 1 88 ? 1.395 -8.606 -4.017 1.00 90.12 88 ASP A O 1
ATOM 699 N N . ILE A 1 89 ? -0.298 -7.548 -3.020 1.00 92.75 89 ILE A N 1
ATOM 700 C CA . ILE A 1 89 ? 0.337 -7.556 -1.685 1.00 92.75 89 ILE A CA 1
ATOM 701 C C . ILE A 1 89 ? -0.130 -8.761 -0.851 1.00 92.75 89 ILE A C 1
ATOM 703 O O . ILE A 1 89 ? 0.681 -9.516 -0.320 1.00 92.75 89 ILE A O 1
ATOM 707 N N . PHE A 1 90 ? -1.439 -9.006 -0.798 1.00 93.38 90 PHE A N 1
ATOM 708 C CA . PHE A 1 90 ? -2.056 -10.153 -0.120 1.00 93.38 90 PHE A CA 1
ATOM 709 C C . PHE A 1 90 ? -2.292 -11.324 -1.082 1.00 93.38 90 PHE A C 1
ATOM 711 O O . PHE A 1 90 ? -3.383 -11.889 -1.159 1.00 93.38 90 PHE A O 1
ATOM 718 N N . ASN A 1 91 ? -1.265 -11.683 -1.851 1.00 87.62 91 ASN A N 1
ATOM 719 C CA . ASN A 1 91 ? -1.354 -12.717 -2.885 1.00 87.62 91 ASN A CA 1
ATOM 720 C C . ASN A 1 91 ? -1.005 -14.137 -2.389 1.00 87.62 91 ASN A C 1
ATOM 722 O O . ASN A 1 91 ? -1.033 -15.078 -3.180 1.00 87.62 91 ASN A O 1
ATOM 726 N N . GLY A 1 92 ? -0.689 -14.288 -1.099 1.00 84.56 92 GLY A N 1
ATOM 727 C CA . GLY A 1 92 ? -0.325 -15.559 -0.466 1.00 84.56 92 GLY A CA 1
ATOM 728 C C . GLY A 1 92 ? 1.173 -15.875 -0.450 1.00 84.56 92 GLY A C 1
ATOM 729 O O . GLY A 1 92 ? 1.555 -16.867 0.166 1.00 84.56 92 GLY A O 1
ATOM 730 N N . ASP A 1 93 ? 2.017 -15.044 -1.072 1.00 85.06 93 ASP A N 1
ATOM 731 C CA . ASP A 1 93 ? 3.476 -15.237 -1.067 1.00 85.06 93 ASP A CA 1
ATOM 732 C C . ASP A 1 93 ? 4.144 -14.709 0.216 1.00 85.06 93 ASP A C 1
ATOM 734 O O . ASP A 1 93 ? 5.261 -15.109 0.538 1.00 85.06 93 ASP A O 1
ATOM 738 N N . VAL A 1 94 ? 3.466 -13.807 0.931 1.00 88.50 94 VAL A N 1
ATOM 739 C CA . VAL A 1 94 ? 3.951 -13.121 2.136 1.00 88.50 94 VAL A CA 1
ATOM 740 C C . VAL A 1 94 ? 3.084 -13.520 3.327 1.00 88.50 94 VAL A C 1
ATOM 742 O O . VAL A 1 94 ? 1.854 -13.438 3.263 1.00 88.50 94 VAL A O 1
ATOM 745 N N . GLU A 1 95 ? 3.717 -13.928 4.427 1.00 90.00 95 GLU A N 1
ATOM 746 C CA . GLU A 1 95 ? 3.022 -14.222 5.683 1.00 90.00 95 GLU A CA 1
ATOM 747 C C . GLU A 1 95 ? 2.872 -12.940 6.514 1.00 90.00 95 GLU A C 1
ATOM 749 O O . GLU A 1 95 ? 3.846 -12.404 7.043 1.00 90.00 95 GLU A O 1
ATOM 754 N N . TRP A 1 96 ? 1.638 -12.454 6.636 1.00 93.31 96 TRP A N 1
ATOM 755 C CA . TRP A 1 96 ? 1.307 -11.256 7.406 1.00 93.31 96 TRP A CA 1
ATOM 756 C C . TRP A 1 96 ? 0.905 -11.612 8.835 1.00 93.31 96 TRP A C 1
ATOM 758 O O . TRP A 1 96 ? 0.069 -12.492 9.053 1.00 93.31 96 TRP A O 1
ATOM 768 N N . LYS A 1 97 ? 1.441 -10.890 9.823 1.00 94.00 97 LYS A N 1
ATOM 769 C CA . LYS A 1 97 ? 0.944 -10.948 11.202 1.00 94.00 97 LYS A CA 1
ATOM 770 C C . LYS A 1 97 ? -0.003 -9.787 11.450 1.00 94.00 97 LYS A C 1
ATOM 772 O O . LYS A 1 97 ? 0.168 -8.699 10.908 1.00 94.00 97 LYS A O 1
ATOM 777 N N . ALA A 1 98 ? -0.944 -9.975 12.374 1.00 93.00 98 ALA A N 1
ATOM 778 C CA . ALA A 1 98 ? -1.836 -8.898 12.802 1.00 93.00 98 ALA A CA 1
ATOM 779 C C . ALA A 1 98 ? -1.063 -7.649 13.275 1.00 93.00 98 ALA A C 1
ATOM 781 O O . ALA A 1 98 ? -1.504 -6.536 13.011 1.00 93.00 98 ALA A O 1
ATOM 782 N N . SER A 1 99 ? 0.112 -7.833 13.896 1.00 93.50 99 SER A N 1
ATOM 783 C CA . SER A 1 99 ? 1.003 -6.744 14.322 1.00 93.50 99 SER A CA 1
ATOM 784 C C . SER A 1 99 ? 1.548 -5.902 13.165 1.00 93.50 99 SER A C 1
ATOM 786 O O . SER A 1 99 ? 1.762 -4.708 13.340 1.00 93.50 99 SER A O 1
ATOM 788 N N . ASP A 1 100 ? 1.765 -6.501 11.990 1.00 94.75 100 ASP A N 1
ATOM 789 C CA . ASP A 1 100 ? 2.261 -5.786 10.804 1.00 94.75 100 ASP A CA 1
ATOM 790 C C . ASP A 1 100 ? 1.172 -4.884 10.199 1.00 94.75 100 ASP A C 1
ATOM 792 O O . ASP A 1 100 ? 1.465 -3.907 9.515 1.00 94.75 100 ASP A O 1
ATOM 796 N N . LEU A 1 101 ? -0.098 -5.204 10.470 1.00 96.62 101 LEU A N 1
ATOM 797 C CA . LEU A 1 101 ? -1.264 -4.537 9.896 1.00 96.62 101 LEU A CA 1
ATOM 798 C C . LEU A 1 101 ? -1.854 -3.449 10.802 1.00 96.62 101 LEU A C 1
ATOM 800 O O . LEU A 1 101 ? -2.812 -2.785 10.412 1.00 96.62 101 LEU A O 1
ATOM 804 N N . GLU A 1 102 ? -1.324 -3.250 12.012 1.00 95.06 102 GLU A N 1
ATOM 805 C CA . GLU A 1 102 ? -1.967 -2.376 12.998 1.00 95.06 102 GLU A CA 1
ATOM 806 C C . GLU A 1 102 ? -1.998 -0.904 12.572 1.00 95.06 102 GLU A C 1
ATOM 808 O O . GLU A 1 102 ? -3.018 -0.236 12.742 1.00 95.06 102 GLU A O 1
ATOM 813 N N . GLU A 1 103 ? -0.897 -0.407 12.005 1.00 95.25 103 GLU A N 1
ATOM 814 C CA . GLU A 1 103 ? -0.787 0.980 11.539 1.00 95.25 103 GLU A CA 1
ATOM 815 C C . GLU A 1 103 ? -1.739 1.234 10.364 1.00 95.25 103 GLU A C 1
ATOM 817 O O . GLU A 1 103 ? -2.584 2.126 10.420 1.00 95.25 103 GLU A O 1
ATOM 822 N N . VAL A 1 104 ? -1.682 0.381 9.339 1.00 97.12 104 VAL A N 1
ATOM 823 C CA . VAL A 1 104 ? -2.532 0.507 8.145 1.00 97.12 104 VAL A CA 1
ATOM 824 C C . VAL A 1 104 ? -4.015 0.277 8.448 1.00 97.12 104 VAL A C 1
ATOM 826 O O . VAL A 1 104 ? -4.871 0.874 7.796 1.00 97.12 104 VAL A O 1
ATOM 829 N N . MET A 1 105 ? -4.345 -0.532 9.463 1.00 97.81 105 MET A N 1
ATOM 830 C CA . MET A 1 105 ? -5.714 -0.676 9.959 1.00 97.81 105 MET A CA 1
ATOM 831 C C . MET A 1 105 ? -6.212 0.617 10.6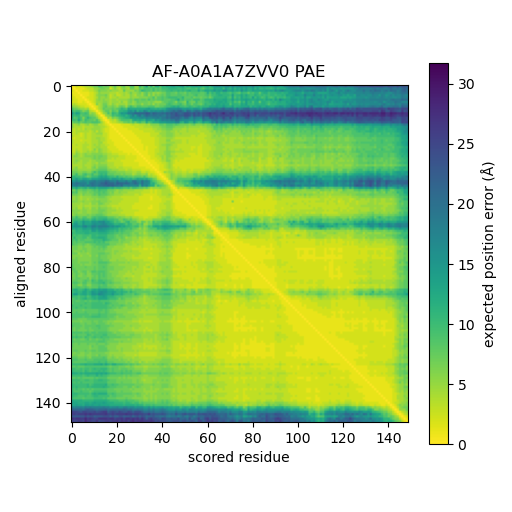14 1.00 97.81 105 MET A C 1
ATOM 833 O O . MET A 1 105 ? -7.335 1.035 10.328 1.00 97.81 105 MET A O 1
ATOM 837 N N . MET A 1 106 ? -5.401 1.275 11.456 1.00 97.50 106 MET A N 1
ATOM 838 C CA . MET A 1 106 ? -5.767 2.588 12.009 1.00 97.50 106 MET A CA 1
ATOM 839 C C . MET A 1 106 ? -5.992 3.606 10.889 1.00 97.50 106 MET A C 1
ATOM 841 O O . MET A 1 106 ? -7.023 4.277 10.883 1.00 97.50 106 MET A O 1
ATOM 845 N N . ASP A 1 107 ? -5.092 3.669 9.906 1.00 96.75 107 ASP A N 1
ATOM 846 C CA . ASP A 1 107 ? -5.232 4.575 8.763 1.00 96.75 107 ASP A CA 1
ATOM 847 C C . ASP A 1 107 ? -6.511 4.306 7.965 1.00 96.75 107 ASP A C 1
ATOM 849 O O . ASP A 1 107 ? -7.213 5.245 7.583 1.00 96.75 107 ASP A O 1
ATOM 853 N N . ALA A 1 108 ? -6.850 3.037 7.723 1.00 97.69 108 ALA A N 1
ATOM 854 C CA . ALA A 1 108 ? -8.067 2.675 7.006 1.00 97.69 108 ALA A CA 1
ATOM 855 C C . ALA A 1 108 ? -9.339 3.068 7.773 1.00 97.69 108 ALA A C 1
ATOM 857 O O . ALA A 1 108 ? -10.301 3.522 7.154 1.00 97.69 108 ALA A O 1
ATOM 858 N N . LEU A 1 109 ? -9.343 2.937 9.103 1.00 96.62 109 LEU A N 1
ATOM 859 C CA . LEU A 1 109 ? -10.464 3.354 9.949 1.00 96.62 109 LEU A CA 1
ATOM 860 C C . LEU A 1 109 ? -10.624 4.879 9.973 1.00 96.62 109 LEU A C 1
ATOM 862 O O . LEU A 1 109 ? -11.733 5.374 9.795 1.00 96.62 109 LEU A O 1
ATOM 866 N N . ILE A 1 110 ? -9.526 5.618 10.150 1.00 95.06 110 ILE A N 1
ATOM 867 C CA . ILE A 1 110 ? -9.535 7.089 10.210 1.00 95.06 110 ILE A CA 1
ATOM 868 C C . ILE A 1 110 ? -9.986 7.695 8.875 1.00 95.06 110 ILE A C 1
ATOM 870 O O . ILE A 1 110 ? -10.710 8.687 8.854 1.00 95.06 110 ILE A O 1
ATOM 874 N N . ASN A 1 111 ? -9.570 7.100 7.755 1.00 94.75 111 ASN A N 1
ATOM 875 C CA . ASN A 1 111 ? -9.834 7.631 6.417 1.00 94.75 111 ASN A CA 1
ATOM 876 C C . ASN A 1 111 ? -11.079 7.034 5.737 1.00 94.75 111 ASN A C 1
ATOM 878 O O . ASN A 1 111 ? -11.207 7.174 4.522 1.00 94.75 111 ASN A O 1
ATOM 882 N N . ASP A 1 112 ? -11.961 6.363 6.485 1.00 94.88 112 ASP A N 1
ATOM 883 C CA . ASP A 1 112 ? -13.195 5.741 5.976 1.00 94.88 112 ASP A CA 1
ATOM 884 C C . ASP A 1 112 ? -12.961 4.822 4.759 1.00 94.88 112 ASP A C 1
ATOM 886 O O . ASP A 1 112 ? -13.541 4.983 3.684 1.00 94.88 112 ASP A O 1
ATOM 890 N N . LYS A 1 113 ? -12.057 3.843 4.911 1.00 97.25 113 LYS A N 1
ATOM 891 C CA . LYS A 1 113 ? -11.700 2.863 3.866 1.00 97.25 113 LYS A CA 1
ATOM 892 C C . LYS A 1 113 ? -12.212 1.462 4.225 1.00 97.25 113 LYS A C 1
ATOM 894 O O . LYS A 1 113 ? -11.414 0.576 4.549 1.00 97.25 113 LYS A O 1
ATOM 899 N N . PRO A 1 114 ? -13.535 1.211 4.158 1.00 97.12 114 PRO A N 1
ATOM 900 C CA . PRO A 1 114 ? -14.139 -0.035 4.634 1.00 97.12 114 PRO A CA 1
ATOM 901 C C . PRO A 1 114 ? -13.675 -1.278 3.867 1.00 97.12 114 PRO A C 1
ATOM 903 O O . PRO A 1 114 ? -13.597 -2.359 4.451 1.00 97.12 114 PRO A O 1
ATOM 906 N N . ASP A 1 115 ? -13.330 -1.148 2.583 1.00 98.31 115 ASP A N 1
ATOM 907 C CA . ASP A 1 115 ? -12.818 -2.275 1.797 1.00 98.31 115 ASP A CA 1
ATOM 908 C C . ASP A 1 115 ? -11.423 -2.716 2.265 1.00 98.31 115 ASP A C 1
ATOM 910 O O . ASP A 1 115 ? -11.141 -3.914 2.292 1.00 98.31 115 ASP A O 1
ATOM 914 N N . PHE A 1 116 ? -10.582 -1.780 2.719 1.00 98.31 116 PHE A N 1
ATOM 915 C CA . PHE A 1 116 ? -9.305 -2.101 3.361 1.00 98.31 116 PHE A CA 1
ATOM 916 C C . PHE A 1 116 ? -9.502 -2.706 4.748 1.00 98.31 116 PHE A C 1
ATOM 918 O O . PHE A 1 116 ? -8.862 -3.703 5.064 1.00 98.31 116 PHE A O 1
ATOM 925 N N . VAL A 1 117 ? -10.433 -2.175 5.550 1.00 98.06 117 VAL A N 1
ATOM 926 C CA . VAL A 1 117 ? -10.781 -2.775 6.850 1.00 98.06 117 VAL A CA 1
ATOM 927 C C . VAL A 1 117 ? -11.210 -4.232 6.664 1.00 98.06 117 VAL A C 1
ATOM 929 O O . VAL A 1 117 ? -10.717 -5.113 7.366 1.00 98.06 117 VAL A O 1
ATOM 932 N N . ARG A 1 118 ? -12.073 -4.512 5.677 1.00 98.06 118 ARG A N 1
ATOM 933 C CA . ARG A 1 118 ? -12.467 -5.885 5.335 1.00 98.06 118 ARG A CA 1
ATOM 934 C C . ARG A 1 118 ? -11.265 -6.718 4.900 1.00 98.06 118 ARG A C 1
ATOM 936 O O . ARG A 1 118 ? -11.092 -7.814 5.417 1.00 98.06 118 ARG A O 1
ATOM 943 N N . LEU A 1 119 ? -10.427 -6.192 4.006 1.00 97.75 119 LEU A N 1
ATOM 944 C CA . LEU A 1 119 ? -9.231 -6.887 3.532 1.00 97.75 119 LEU A CA 1
ATOM 945 C C . LEU A 1 119 ? -8.297 -7.274 4.688 1.00 97.75 119 LEU A C 1
ATOM 947 O O . LEU A 1 119 ? -7.806 -8.396 4.718 1.00 97.75 119 LEU A O 1
ATOM 951 N N . PHE A 1 120 ? -8.074 -6.393 5.660 1.00 97.88 120 PHE A N 1
ATOM 952 C CA . PHE A 1 120 ? -7.211 -6.683 6.807 1.00 97.88 120 PHE A CA 1
ATOM 953 C C . PHE A 1 120 ? -7.822 -7.699 7.774 1.00 97.88 120 PHE A C 1
ATOM 955 O O . PHE A 1 120 ? -7.106 -8.556 8.289 1.00 97.88 120 PHE A O 1
ATOM 962 N N . VAL A 1 121 ? -9.139 -7.655 7.992 1.00 97.12 121 VAL A N 1
ATOM 963 C CA . VAL A 1 121 ? -9.845 -8.682 8.777 1.00 97.12 121 VAL A CA 1
ATOM 964 C C . VAL A 1 121 ? -9.758 -10.045 8.088 1.00 97.12 121 VAL A C 1
ATOM 966 O O . VAL A 1 121 ? -9.436 -11.039 8.739 1.00 97.12 121 VAL A O 1
ATOM 969 N N . ASP A 1 122 ? -9.954 -10.086 6.769 1.00 95.50 122 ASP A N 1
ATOM 970 C CA . ASP A 1 122 ? -9.813 -11.304 5.962 1.00 95.50 122 ASP A CA 1
ATOM 971 C C . ASP A 1 122 ? -8.374 -11.864 6.006 1.00 95.50 122 ASP A C 1
ATOM 973 O O . ASP A 1 122 ? -8.179 -13.068 5.844 1.00 95.50 122 ASP A O 1
ATOM 977 N N . ASN A 1 123 ? -7.375 -11.012 6.276 1.00 94.81 123 ASN A N 1
ATOM 978 C CA . ASN A 1 123 ? -5.955 -11.364 6.400 1.00 94.81 123 ASN A CA 1
ATOM 979 C C . ASN A 1 123 ? -5.457 -11.442 7.859 1.00 94.81 123 ASN A C 1
ATOM 981 O O . ASN A 1 123 ? -4.259 -11.344 8.117 1.00 94.81 123 ASN A O 1
ATOM 985 N N . GLY A 1 124 ? -6.357 -11.662 8.823 1.00 92.50 124 GLY A N 1
ATOM 986 C CA . GLY A 1 124 ? -5.983 -12.088 10.177 1.00 92.50 124 GLY A CA 1
ATOM 987 C C . GLY A 1 124 ? -6.021 -11.013 11.263 1.00 92.50 124 GLY A C 1
ATOM 988 O O . GLY A 1 124 ? -5.677 -11.313 12.408 1.00 92.50 124 GLY A O 1
ATOM 989 N N . VAL A 1 125 ? -6.476 -9.790 10.970 1.00 96.81 125 VAL A N 1
ATOM 990 C CA . VAL A 1 125 ? -6.734 -8.799 12.028 1.00 96.81 125 VAL A CA 1
ATOM 991 C C . VAL A 1 125 ? -8.021 -9.146 12.779 1.00 96.81 125 VAL A C 1
ATOM 993 O O . VAL A 1 125 ? -9.123 -9.091 12.234 1.00 96.81 125 VAL A O 1
ATOM 996 N N . ASN A 1 126 ? -7.901 -9.436 14.074 1.00 96.38 126 ASN A N 1
ATOM 997 C CA . ASN A 1 126 ? -9.045 -9.564 14.970 1.00 96.38 126 ASN A CA 1
ATOM 998 C C . ASN A 1 126 ? -9.430 -8.187 15.527 1.00 96.38 126 ASN A C 1
ATOM 1000 O O . ASN A 1 126 ? -8.736 -7.647 16.385 1.00 96.38 126 ASN A O 1
ATOM 1004 N N . LEU A 1 127 ? -10.565 -7.634 15.088 1.00 95.12 127 LEU A N 1
ATOM 1005 C CA . LEU A 1 127 ? -11.035 -6.319 15.548 1.00 95.12 127 LEU A CA 1
ATOM 1006 C C . LEU A 1 127 ? -11.249 -6.235 17.068 1.00 95.12 127 LEU A C 1
ATOM 1008 O O . LEU A 1 127 ? -11.037 -5.171 17.644 1.00 95.12 127 LEU A O 1
ATOM 1012 N N . GLY A 1 128 ? -11.644 -7.331 17.721 1.00 95.06 128 GLY A N 1
ATOM 1013 C CA . GLY A 1 128 ? -11.856 -7.358 19.170 1.00 95.06 128 GLY A CA 1
ATOM 1014 C C . GLY A 1 128 ? -10.559 -7.237 19.972 1.00 95.06 128 GLY A C 1
ATOM 1015 O O . GLY A 1 128 ? -10.553 -6.621 21.032 1.00 95.06 128 GLY A O 1
ATOM 1016 N N . GLU A 1 129 ? -9.459 -7.789 19.457 1.00 96.00 129 GLU A N 1
ATOM 1017 C CA . GLU A 1 129 ? -8.124 -7.641 20.055 1.00 96.00 129 GLU A CA 1
ATOM 1018 C C . GLU A 1 129 ? -7.465 -6.323 19.639 1.00 96.00 129 GLU A C 1
ATOM 1020 O O . GLU A 1 129 ? -6.793 -5.672 20.439 1.00 96.00 129 GLU A O 1
ATOM 1025 N N . PHE A 1 130 ? -7.695 -5.905 18.394 1.00 96.94 130 PHE A N 1
ATOM 1026 C CA . PHE A 1 130 ? -7.130 -4.691 17.831 1.00 96.94 130 PHE A CA 1
ATOM 1027 C C . PHE A 1 130 ? -7.669 -3.424 18.511 1.00 96.94 130 PHE A C 1
ATOM 1029 O O . PHE A 1 130 ? -6.875 -2.541 18.830 1.00 96.94 130 PHE A O 1
ATOM 1036 N N . LEU A 1 131 ? -8.982 -3.321 18.759 1.00 96.88 131 LEU A N 1
ATOM 1037 C CA . LEU A 1 131 ? -9.640 -2.127 19.313 1.00 96.88 131 LEU A CA 1
ATOM 1038 C C . LEU A 1 131 ? -9.477 -2.016 20.837 1.00 96.88 131 LEU A C 1
ATOM 1040 O O . LEU A 1 131 ? -10.424 -2.143 21.613 1.00 96.88 131 LEU A O 1
ATOM 1044 N N . THR A 1 132 ? -8.253 -1.737 21.274 1.00 96.94 132 THR A N 1
ATOM 1045 C CA . THR A 1 132 ? -7.965 -1.413 22.676 1.00 96.94 132 THR A CA 1
ATOM 1046 C C . THR A 1 132 ? -8.604 -0.085 23.089 1.00 96.94 132 THR A C 1
ATOM 1048 O O . THR A 1 132 ? -8.926 0.757 22.251 1.00 96.94 132 THR A O 1
ATOM 1051 N N . TYR A 1 133 ? -8.729 0.153 24.400 1.00 97.19 133 TYR A N 1
ATOM 1052 C CA . TYR A 1 133 ? -9.205 1.439 24.925 1.00 97.19 133 TYR A CA 1
ATOM 1053 C C . TYR A 1 133 ? -8.425 2.633 24.345 1.00 97.19 133 TYR A C 1
ATOM 1055 O O . TYR A 1 133 ? -9.033 3.627 23.964 1.00 97.19 133 TYR A O 1
ATOM 1063 N N . GLY A 1 134 ? -7.095 2.515 24.231 1.00 96.50 134 GLY A N 1
ATOM 1064 C CA . GLY A 1 134 ? -6.248 3.566 23.657 1.00 96.50 134 GLY A CA 1
ATOM 1065 C C . GLY A 1 134 ? -6.592 3.852 22.196 1.00 96.50 134 GLY A C 1
ATOM 1066 O O . GLY A 1 134 ? -6.878 4.991 21.855 1.00 96.50 134 GLY A O 1
ATOM 1067 N N . ARG A 1 135 ? -6.689 2.809 21.363 1.00 96.31 135 ARG A N 1
ATOM 1068 C CA . ARG A 1 135 ? -7.043 2.961 19.941 1.00 96.31 135 ARG A CA 1
ATOM 1069 C C . ARG A 1 135 ? -8.451 3.500 19.738 1.00 96.31 135 ARG A C 1
ATOM 1071 O O . ARG A 1 135 ? -8.664 4.316 18.853 1.00 96.31 135 ARG A O 1
ATOM 1078 N N . LEU A 1 136 ? -9.410 3.078 20.561 1.00 96.50 136 LEU A N 1
ATOM 1079 C CA . LEU A 1 136 ? -10.752 3.657 20.541 1.00 96.50 136 LEU A CA 1
ATOM 1080 C C . LEU A 1 136 ? -10.695 5.151 20.863 1.00 96.50 136 LEU A C 1
ATOM 1082 O O . LEU A 1 136 ? -11.276 5.943 20.134 1.00 96.50 136 LEU A O 1
ATOM 1086 N N . GLN A 1 137 ? -9.964 5.545 21.906 1.00 95.44 137 GLN A N 1
ATOM 1087 C CA . GLN A 1 137 ? -9.788 6.952 22.259 1.00 95.44 137 GLN A CA 1
ATOM 1088 C C . GLN A 1 137 ? -9.155 7.755 21.109 1.00 95.44 137 GLN A C 1
ATOM 1090 O O . GLN A 1 137 ? -9.665 8.823 20.774 1.00 95.44 137 GLN A O 1
ATOM 1095 N N . ASP A 1 138 ? -8.123 7.212 20.459 1.00 95.06 138 ASP A N 1
ATOM 1096 C CA . ASP A 1 138 ? -7.482 7.829 19.291 1.00 95.06 138 ASP A CA 1
ATOM 1097 C C . ASP A 1 138 ? -8.460 7.985 18.116 1.00 95.06 138 ASP A C 1
ATOM 1099 O O . ASP A 1 138 ? -8.511 9.041 17.486 1.00 95.06 138 ASP A O 1
ATOM 1103 N N . LEU A 1 139 ? -9.297 6.974 17.853 1.00 94.56 139 LEU A N 1
ATOM 1104 C CA . LEU A 1 139 ? -10.338 7.044 16.824 1.00 94.56 139 LEU A CA 1
ATOM 1105 C C . LEU A 1 139 ? -11.362 8.139 17.136 1.00 94.56 139 LEU A C 1
ATOM 1107 O O . LEU A 1 139 ? -11.663 8.944 16.259 1.00 94.56 139 LEU A O 1
ATOM 1111 N N . TYR A 1 140 ? -11.852 8.228 18.377 1.00 92.50 140 TYR A N 1
ATOM 1112 C CA . TYR A 1 140 ? -12.765 9.303 18.788 1.00 92.50 140 TYR A CA 1
ATOM 1113 C C . TYR A 1 140 ? -12.129 10.692 18.639 1.00 92.50 140 TYR A C 1
ATOM 1115 O O . TYR A 1 140 ? -12.814 11.631 18.246 1.00 92.50 140 TYR A O 1
ATOM 1123 N N . TRP A 1 141 ? -10.828 10.833 18.905 1.00 91.31 141 TRP A N 1
ATOM 1124 C CA . TRP A 1 141 ? -10.103 12.094 18.713 1.00 91.31 141 TRP A CA 1
ATOM 1125 C C . TRP A 1 141 ? -9.809 12.440 17.254 1.00 91.31 141 TRP A C 1
ATOM 1127 O O . TRP A 1 141 ? -9.621 13.612 16.941 1.00 91.31 141 TRP A O 1
ATOM 1137 N N . SER A 1 142 ? -9.768 11.450 16.362 1.00 90.12 142 SER A N 1
ATO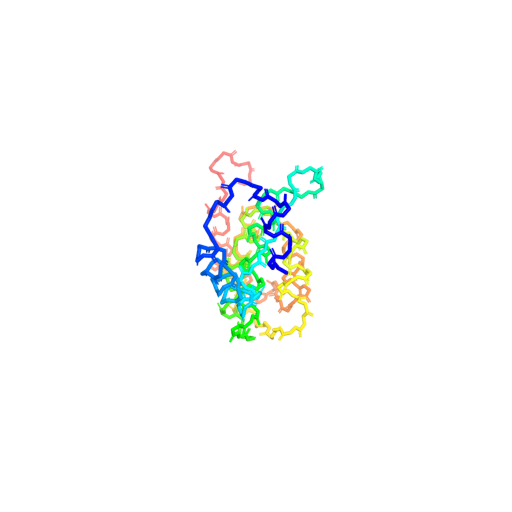M 1138 C CA . SER A 1 142 ? -9.558 11.680 14.927 1.00 90.12 142 SER A CA 1
ATOM 1139 C C . SER A 1 142 ? -10.782 12.278 14.221 1.00 90.12 142 SER A C 1
ATOM 1141 O O . SER A 1 142 ? -10.669 12.822 13.122 1.00 90.12 142 SER A O 1
ATOM 1143 N N . VAL A 1 143 ? -11.956 12.201 14.855 1.00 84.69 143 VAL A N 1
ATOM 1144 C CA . VAL A 1 143 ? -13.200 12.771 14.338 1.00 84.69 143 VAL A CA 1
ATOM 1145 C C . VAL A 1 143 ? -13.121 14.302 14.364 1.00 84.69 143 VAL A C 1
ATOM 1147 O O . VAL A 1 143 ? -12.688 14.905 15.342 1.00 84.69 143 VAL A O 1
ATOM 1150 N N . SER A 1 144 ? -13.566 14.952 13.283 1.00 78.38 144 SER A N 1
ATOM 1151 C CA . SER A 1 144 ? -13.639 16.418 13.212 1.00 78.38 144 SER A CA 1
ATOM 1152 C C . SER A 1 144 ? -14.464 16.995 14.366 1.00 78.38 144 SER A C 1
ATOM 1154 O O . SER A 1 144 ? -15.558 16.508 14.634 1.00 78.38 144 SER A O 1
ATOM 1156 N N . GLU A 1 145 ? -14.022 18.117 14.947 1.00 69.81 145 GLU A N 1
ATOM 1157 C CA . GLU A 1 145 ? -14.797 18.895 15.935 1.00 69.81 145 GLU A CA 1
ATOM 1158 C C . GLU A 1 145 ? -16.183 19.340 15.422 1.00 69.81 145 GLU A C 1
ATOM 1160 O O . GLU A 1 145 ? -17.049 19.721 16.204 1.00 69.81 145 GLU A O 1
ATOM 1165 N N . THR A 1 146 ? -16.400 19.3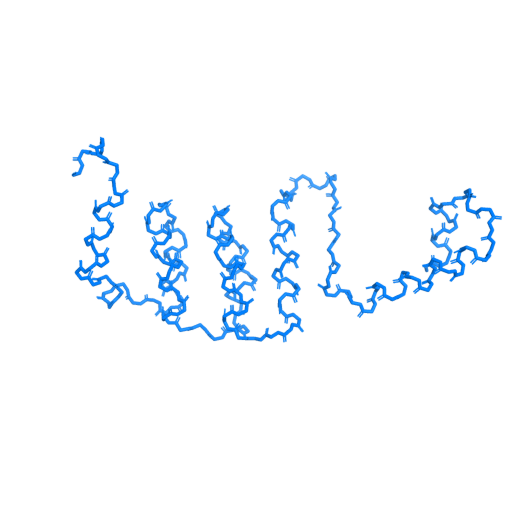10 14.102 1.00 68.31 146 THR A N 1
ATOM 1166 C CA . THR A 1 146 ? -17.692 19.629 13.470 1.00 68.31 146 THR A CA 1
ATOM 1167 C C . THR A 1 146 ? -18.601 18.415 13.278 1.00 68.31 146 THR A C 1
ATOM 1169 O O . THR A 1 146 ? -19.740 18.564 12.828 1.00 68.31 146 THR A O 1
ATOM 1172 N N . SER A 1 147 ? -18.113 17.217 13.599 1.00 69.31 147 SER A N 1
ATOM 1173 C CA . SER A 1 147 ? -18.919 16.003 13.592 1.00 69.31 147 SER A CA 1
ATOM 1174 C C . SER A 1 147 ? -19.984 16.079 14.684 1.00 69.31 147 SER A C 1
ATOM 1176 O O . SER A 1 147 ? -19.731 16.561 15.783 1.00 69.31 147 SER A O 1
ATOM 1178 N N . LEU A 1 148 ? -21.190 15.604 14.376 1.00 63.75 148 LEU A N 1
ATOM 1179 C CA . LEU A 1 148 ? -22.324 15.568 15.310 1.00 63.75 148 LEU A CA 1
ATOM 1180 C C . LEU A 1 148 ? -22.350 14.282 16.161 1.00 63.75 148 LEU A C 1
ATOM 1182 O O . LEU A 1 148 ? -23.380 13.982 16.768 1.00 63.75 148 LEU A O 1
ATOM 1186 N N . LEU A 1 149 ? -21.258 13.511 16.135 1.00 57.16 149 LEU A N 1
ATOM 1187 C CA . LEU A 1 149 ? -21.030 12.337 16.981 1.00 57.16 149 LEU A CA 1
ATOM 1188 C C . LEU A 1 149 ? -20.509 12.745 18.360 1.00 57.16 149 LEU A C 1
ATOM 1190 O O . LEU A 1 149 ? -19.673 13.672 18.420 1.00 57.16 149 LEU A O 1
#

Organism: Nothobranchius furzeri (NCBI:txid105023)

InterPro domains:
  IPR050927 Transient receptor potential cation channel M [PTHR13800] (4-148)
  IPR057366 TRPM-like domain [PF25508] (88-149)

Mean predicted aligned error: 6.7 Å

Nearest PDB structures (foldseek):
  7mbp-assembly1_A  TM=9.427E-01  e=2.740E-13  Danio rerio
  7mbt-assembly1_A  TM=9.329E-01  e=1.011E-12  Danio rerio
  8slw-assembly1_B  TM=9.185E-01  e=5.066E-10  Rattus norvegicus
  8sl6-assembly1_D  TM=8.856E-01  e=2.314E-10  Rattus norvegicus
  9b8w-assembly1_A  TM=9.318E-01  e=1.768E-08  Homo sapiens

pLDDT: mean 88.65, std 9.29, range [57.16, 98.31]

Sequence (149 aa):
VHELLLDTFPNAHHGSDISNWVKLIQKILDHGHLLTVHDPEQETSELDTVILKALVKACKSQSQDAQDFLDELKLAVAWNRVDIAKSDIFNGDVEWKASDLEEVMMDALINDKPDFVRLFVDNGVNLGEFLTYGRLQDLYWSVSETSLL

=== Feature glossary ===
Legend for the data blocks above and below:

— What the protein is —

The amino-acid sequence is the protein's primary structure: the linear order of residues from the N-terminus to the C-terminus, written in one-letter code. Everything else here — the 3D coordinates, the secondary structure, the domain annotations — is ultimately a consequence of this string.

Database cross-references. InterPro integrates a dozen domain/family signature databases into unified entries with residue-range hits. GO terms attach function/process/location labels with evidence codes. CATH codes position the fold in a four-level structural taxonomy. Organism is the NCBI-taxonomy species name.

— Where its atoms are —

The mmCIF block holds the 3D Cartesian coordinates of each backbone atom (N, Cα, C, O) in ångströms. mmCIF is the PDB's canonical archive format — a tagged-loop text representation of the atomic model.

The six renders are orthographic views along the three Cartesian axes in both directions. Representation (cartoon, sticks, or surface) and color scheme (sequence-rainbow or by-chain) vary across proteins so the training set covers all the common visualization conventions.

— Local backbone conformation —

Secondary structure is the local, repeating backbone conformation. DSSP classifies it into eight states by reading the hydrogen-bond network: three helix types (H, G, I), two β types (E, B), two non-regular types (T, S), and unstructured coil (-).

SS3 is a coarse helix/strand/coil call (letters a/b/c) made by the P-SEA algorithm from inter-Cα distances and dihedrals. It is less detailed than DSSP but needs only Cα positions.

Backbone dihedral angles. Every residue except chain termini has a φ (preceding-C → N → Cα → C) and a ψ (N → Cα → C → next-N). They are reported in degrees following the IUPAC sign convention. Secondary structure is essentially a statement about which (φ, ψ) basin each residue occupies.

— Global shape and packing —

The geometric summary reports three shape descriptors. Rg (radius of gyration) measures how spread out the Cα atoms are about their centre of mass; compact globular proteins have small Rg, elongated or unfolded ones large. Cα contacts (<8 Å, |i−j|>4) count long-range residue pairs in spatial proximity — high for tightly packed folds, near zero for rods or random coil. The bounding-box extents give the protein's footprint along x, y, z in Å.

Solvent accessibility: the surface area of each residue that a 1.4 Å water probe can touch, in Å². When only backbone atoms are present the absolute values are lower than full-atom SASA (side chains contribute most of the area) and are flagged as backbone-only.

Plot images: a contact map (which residues are close in 3D, as an N×N binary image), a Ramachandran scatter (backbone torsion angles, revealing secondary-structure composition at a glance), and — for AlphaFold structures — a PAE heatmap (pairwise prediction confidence).

— Structural neighborhood —

Foldseek's 3Di representation compresses backbone geometry into a per-residue letter drawn from a learned twenty-state alphabet. It captures the tertiary interaction pattern around each residue — which residues are packed against it in space, regardless of where they are in sequence.

Structural nearest neighbors (via Foldseek easy-search vs the PDB). Reported per hit: target PDB id, E-value, and alignment TM-score. A TM-score above ~0.5 is the conventional threshold for 'same fold'.

— Confidence and disorder —

pLDDT (predicted Local Distance Difference Test) is AlphaFold's per-residue confidence score, ranging from 0 to 100. Values above 90 indicate high confidence (typically well-packed cores); 70–90 is confident; 50–70 low confidence; below 50 usually means the region is disordered or the prediction is unreliable there. AlphaFold stores pLDDT in the mmCIF B-factor column.

For experimental (PDB) structures, the B-factor (temperature factor) quantifies the positional spread of each atom in the crystal — a combination of thermal vibration and static disorder — in units of Å². High B-factors mark flexible loops or poorly resolved regions; low B-factors mark the rigid, well-ordered core.

Predicted Aligned Error (PAE) is an AlphaFold confidence matrix: entry (i, j) is the expected error in the position of residue j, in ångströms, when the prediction is superimposed on the true structure at residue i. Low PAE within a block of residues means that block is internally rigid and well-predicted; high PAE between two blocks means their relative placement is uncertain even if each block individually is confident.